Protein AF-A0A9X4XGE3-F1 (afdb_monomer)

pLDDT: mean 89.15, std 13.51, range [44.94, 98.5]

Nearest PDB structures (foldseek):
  7kct-assembly1_B  TM=9.573E-01  e=1.570E-09  Hydrogenobacter thermophilus
  7kc7-assembly1_B  TM=9.609E-01  e=5.365E-09  Hydrogenobacter thermophilus
  7kbl-assembly1_A  TM=9.639E-01  e=1.054E-08  Hydrogenobacter thermophilus
  8jxm-assembly1_L  TM=7.501E-01  e=9.604E-10  Homo sapiens
  8j78-assembly1_C  TM=7.431E-01  e=6.066E-09  Homo sapiens

Structure (mmCIF, N/CA/C/O backbone):
data_AF-A0A9X4XGE3-F1
#
_entry.id   AF-A0A9X4XGE3-F1
#
loop_
_atom_site.group_PDB
_atom_site.id
_atom_site.type_symbol
_atom_site.label_atom_id
_atom_site.label_alt_id
_atom_site.label_comp_id
_atom_site.label_asym_id
_atom_site.label_entity_id
_atom_site.label_seq_id
_atom_site.pdbx_PDB_ins_code
_atom_site.Cartn_x
_atom_site.Cartn_y
_atom_site.Cartn_z
_atom_site.occupancy
_atom_site.B_iso_or_equiv
_atom_site.auth_seq_id
_atom_site.auth_comp_id
_atom_site.auth_asym_id
_atom_site.auth_atom_id
_atom_site.pdbx_PDB_model_num
ATOM 1 N N . ASN A 1 1 ? 7.646 10.673 10.265 1.00 71.62 1 ASN A N 1
ATOM 2 C CA . ASN A 1 1 ? 8.007 9.676 11.299 1.00 71.62 1 ASN A CA 1
ATOM 3 C C . ASN A 1 1 ? 7.101 8.457 11.112 1.00 71.62 1 ASN A C 1
ATOM 5 O O . ASN A 1 1 ? 5.924 8.630 10.842 1.00 71.62 1 ASN A O 1
ATOM 9 N N . PHE A 1 2 ? 7.640 7.236 11.157 1.00 88.62 2 PHE A N 1
ATOM 10 C CA . PHE A 1 2 ? 6.895 5.977 10.948 1.00 88.62 2 PHE A CA 1
ATOM 11 C C . PHE A 1 2 ? 6.533 5.334 12.290 1.00 88.62 2 PHE A C 1
ATOM 13 O O . PHE A 1 2 ? 6.770 4.152 12.513 1.00 88.62 2 PHE A O 1
ATOM 20 N N . MET A 1 3 ? 6.042 6.148 13.227 1.00 91.56 3 MET A N 1
ATOM 21 C CA . MET A 1 3 ? 5.654 5.632 14.536 1.00 91.56 3 MET A CA 1
ATOM 22 C C . MET A 1 3 ? 4.444 4.700 14.387 1.00 91.56 3 MET A C 1
ATOM 24 O O . MET A 1 3 ? 3.539 5.035 13.613 1.00 91.56 3 MET A O 1
ATOM 28 N N . PRO A 1 4 ? 4.406 3.567 15.114 1.00 89.94 4 PRO A N 1
ATOM 29 C CA . PRO A 1 4 ? 3.225 2.716 15.174 1.00 89.94 4 PRO A CA 1
ATOM 30 C C . PRO A 1 4 ? 1.976 3.512 15.566 1.00 89.94 4 PRO A C 1
ATOM 32 O O . PRO A 1 4 ? 2.050 4.468 16.339 1.00 89.94 4 PRO A O 1
ATOM 35 N N . SER A 1 5 ? 0.826 3.107 15.032 1.00 91.62 5 SER A N 1
ATOM 36 C CA . SER A 1 5 ? -0.470 3.735 15.296 1.00 91.62 5 SER A CA 1
ATOM 37 C C . SER A 1 5 ? -1.453 2.678 15.808 1.00 91.62 5 SER A C 1
ATOM 39 O O . SER A 1 5 ? -2.309 2.248 15.034 1.00 91.62 5 SER A O 1
ATOM 41 N N . PRO A 1 6 ? -1.327 2.233 17.074 1.00 93.19 6 PRO A N 1
ATOM 42 C CA . PRO A 1 6 ? -2.302 1.328 17.677 1.00 93.19 6 PRO A CA 1
ATOM 43 C C . PRO A 1 6 ? -3.681 1.997 17.757 1.00 93.19 6 PRO A C 1
ATOM 45 O O . PRO A 1 6 ? -3.786 3.228 17.757 1.00 93.19 6 PRO A O 1
ATOM 48 N N . GLY A 1 7 ? -4.736 1.189 17.821 1.00 95.00 7 GLY A N 1
ATOM 49 C CA . GLY A 1 7 ? -6.115 1.670 17.873 1.00 95.00 7 GLY A CA 1
ATOM 50 C C . GLY A 1 7 ? -7.078 0.828 17.045 1.00 95.00 7 GLY A C 1
ATOM 51 O O . GLY A 1 7 ? -6.724 -0.229 16.529 1.00 95.00 7 GLY A O 1
ATOM 52 N N . ILE A 1 8 ? -8.312 1.311 16.924 1.00 96.94 8 ILE A N 1
ATOM 53 C CA . ILE A 1 8 ? -9.419 0.565 16.318 1.00 96.94 8 ILE A CA 1
ATOM 54 C C . ILE A 1 8 ? -9.546 0.909 14.833 1.00 96.94 8 ILE A C 1
ATOM 56 O O . ILE A 1 8 ? -9.591 2.084 14.456 1.00 96.94 8 ILE A O 1
ATOM 60 N N . ILE A 1 9 ? -9.669 -0.117 13.992 1.00 97.12 9 ILE A N 1
ATOM 61 C CA . ILE A 1 9 ? -10.052 0.040 12.587 1.00 97.12 9 ILE A CA 1
ATOM 62 C C . ILE A 1 9 ? -11.524 0.428 12.534 1.00 97.12 9 ILE A C 1
ATOM 64 O O . ILE A 1 9 ? -12.395 -0.369 12.866 1.00 97.12 9 ILE A O 1
ATOM 68 N N . LYS A 1 10 ? -11.811 1.657 12.106 1.00 97.19 10 LYS A N 1
ATOM 69 C CA . LYS A 1 10 ? -13.190 2.159 12.024 1.00 97.19 10 LYS A CA 1
ATOM 70 C C . LYS A 1 10 ? -13.903 1.722 10.755 1.00 97.19 10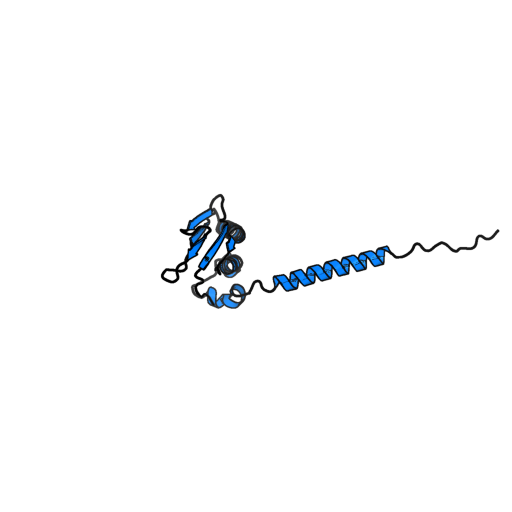 LYS A C 1
ATOM 72 O O . LYS A 1 10 ? -15.102 1.514 10.789 1.00 97.19 10 LYS A O 1
ATOM 77 N N . GLN A 1 11 ? -13.169 1.631 9.652 1.00 97.06 11 GLN A N 1
ATOM 78 C CA . GLN A 1 11 ? -13.694 1.194 8.367 1.00 97.06 11 GLN A CA 1
ATOM 79 C C . GLN A 1 11 ? -12.590 0.493 7.589 1.00 97.06 11 GLN A C 1
ATOM 81 O O . GLN A 1 11 ? -11.452 0.983 7.560 1.00 97.06 11 GLN A O 1
ATOM 86 N N . LEU A 1 12 ? -12.941 -0.613 6.937 1.00 96.94 12 LEU A N 1
ATOM 87 C CA . LEU A 1 12 ? -12.046 -1.387 6.086 1.00 96.94 12 LEU A CA 1
ATOM 88 C C . LEU A 1 12 ? -12.706 -1.646 4.727 1.00 96.94 12 LEU A C 1
ATOM 90 O O . LEU A 1 12 ? -13.764 -2.256 4.637 1.00 96.94 12 LEU A O 1
ATOM 94 N N . THR A 1 13 ? -12.071 -1.196 3.648 1.00 96.81 13 THR A N 1
ATOM 95 C CA . THR A 1 13 ? -12.481 -1.514 2.274 1.00 96.81 13 THR A CA 1
ATOM 96 C C . THR A 1 13 ? -11.307 -2.131 1.546 1.00 96.81 13 THR A C 1
ATOM 98 O O . THR A 1 13 ? -10.368 -1.434 1.156 1.00 96.81 13 THR A O 1
ATOM 101 N N . GLU A 1 14 ? -11.362 -3.446 1.382 1.00 96.25 14 GLU A N 1
ATOM 102 C CA . GLU A 1 14 ? -10.320 -4.225 0.731 1.00 96.25 14 GLU A CA 1
ATOM 103 C C . GLU A 1 14 ? -10.494 -4.246 -0.800 1.00 96.25 14 GLU A C 1
ATOM 105 O O . GLU A 1 14 ? -11.601 -4.487 -1.299 1.00 96.25 14 GLU A O 1
ATOM 110 N N . PRO A 1 15 ? -9.422 -3.999 -1.578 1.00 95.75 15 PRO A N 1
ATOM 111 C CA . PRO A 1 15 ? -9.468 -4.118 -3.028 1.00 95.75 15 PRO A CA 1
ATOM 112 C C . PRO A 1 15 ? -9.595 -5.581 -3.456 1.00 95.75 15 PRO A C 1
ATOM 114 O O . PRO A 1 15 ? -9.041 -6.483 -2.835 1.00 95.75 15 PRO A O 1
ATOM 117 N N . ASN A 1 16 ? -10.270 -5.813 -4.578 1.00 92.94 16 ASN A N 1
ATOM 118 C CA . ASN A 1 16 ? -10.513 -7.152 -5.107 1.00 92.94 16 ASN A CA 1
ATOM 119 C C . ASN A 1 16 ? -10.266 -7.218 -6.623 1.00 92.94 16 ASN A C 1
ATOM 121 O O . ASN A 1 16 ? -10.108 -6.204 -7.312 1.00 92.94 16 ASN A O 1
ATOM 125 N N . GLY A 1 17 ? -10.230 -8.438 -7.158 1.00 94.06 17 GLY A N 1
ATOM 126 C CA . GLY A 1 17 ? -10.184 -8.704 -8.595 1.00 94.06 17 GLY A CA 1
ATOM 127 C C . GLY A 1 17 ? -9.035 -9.610 -9.030 1.00 94.06 17 GLY A C 1
ATOM 128 O O . GLY A 1 17 ? -8.239 -10.098 -8.232 1.00 94.06 17 GLY A O 1
ATOM 129 N N . ILE A 1 18 ? -8.957 -9.847 -10.340 1.00 95.50 18 ILE A N 1
ATOM 130 C CA . ILE A 1 18 ? -8.003 -10.794 -10.930 1.00 95.50 18 ILE A CA 1
ATOM 131 C C . ILE A 1 18 ? -6.562 -10.358 -10.647 1.00 95.50 18 ILE A C 1
ATOM 133 O O . ILE A 1 18 ? -6.165 -9.227 -10.950 1.00 95.50 18 ILE A O 1
ATOM 137 N N . GLY A 1 19 ? -5.769 -11.293 -10.118 1.00 97.12 19 GLY A N 1
ATOM 138 C CA . GLY A 1 19 ? -4.360 -11.070 -9.802 1.00 97.12 19 GLY A CA 1
ATOM 139 C C . GLY A 1 19 ? -4.139 -10.168 -8.589 1.00 97.12 19 GLY A C 1
ATOM 140 O O . GLY A 1 19 ? -3.073 -9.567 -8.500 1.00 97.12 19 GLY A O 1
ATOM 141 N N . VAL A 1 20 ? -5.125 -10.042 -7.695 1.00 98.31 20 VAL A N 1
ATOM 142 C CA . VAL A 1 20 ? -5.036 -9.317 -6.419 1.00 98.31 20 VAL A CA 1
ATOM 143 C C . VAL A 1 20 ? -5.268 -10.310 -5.285 1.00 98.31 20 VAL A C 1
ATOM 145 O O . VAL A 1 20 ? -6.204 -11.102 -5.338 1.00 98.31 20 VAL A O 1
ATOM 148 N N . ARG A 1 21 ? -4.406 -10.280 -4.270 1.00 98.00 21 ARG A N 1
ATOM 149 C CA . ARG A 1 21 ? -4.513 -11.103 -3.064 1.00 98.00 21 ARG A CA 1
ATOM 150 C C . ARG A 1 21 ? -4.197 -10.255 -1.841 1.00 98.00 21 ARG A C 1
ATOM 152 O O . ARG A 1 21 ? -3.255 -9.462 -1.865 1.00 98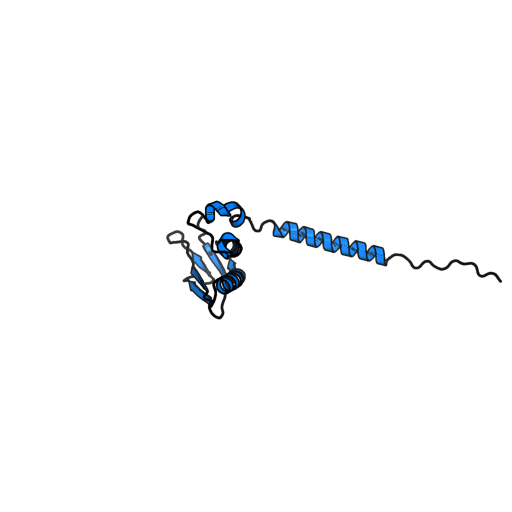.00 21 ARG A O 1
ATOM 159 N N . ILE A 1 22 ? -4.961 -10.460 -0.777 1.00 97.56 22 ILE A N 1
ATOM 160 C CA . ILE A 1 22 ? -4.735 -9.828 0.518 1.00 97.56 22 ILE A CA 1
ATOM 161 C C . ILE A 1 22 ? -4.554 -10.929 1.551 1.00 97.56 22 ILE A C 1
ATOM 163 O O . ILE A 1 22 ? -5.412 -11.794 1.689 1.00 97.56 22 ILE A O 1
ATOM 167 N N . ASP A 1 23 ? -3.433 -10.875 2.265 1.00 97.19 23 ASP A N 1
ATOM 168 C CA . ASP A 1 23 ? -3.198 -11.692 3.452 1.00 97.19 23 ASP A CA 1
ATOM 169 C C . ASP A 1 23 ? -3.276 -10.768 4.669 1.00 97.19 23 ASP A C 1
ATOM 171 O O . ASP A 1 23 ? -2.358 -9.984 4.915 1.00 97.19 23 ASP A O 1
ATOM 175 N N . SER A 1 24 ? -4.383 -10.824 5.401 1.00 95.38 24 SER A N 1
ATOM 176 C CA . SER A 1 24 ? -4.702 -9.934 6.519 1.00 95.38 24 SER A CA 1
ATOM 177 C C . SER A 1 24 ? -5.369 -10.729 7.641 1.00 95.38 24 SER A C 1
ATOM 179 O O . SER A 1 24 ? -6.030 -11.732 7.379 1.00 95.38 24 SER A O 1
ATOM 181 N N . TYR A 1 25 ? -5.186 -10.291 8.885 1.00 94.19 25 TYR A N 1
ATOM 182 C CA . TYR A 1 25 ? -5.933 -10.802 10.046 1.00 94.19 25 TYR A CA 1
ATOM 183 C C . TYR A 1 25 ? -6.931 -9.773 10.589 1.00 94.19 25 TYR A C 1
ATOM 185 O O . TYR A 1 25 ? -7.662 -10.064 11.534 1.00 94.19 25 TYR A O 1
ATOM 193 N N . VAL A 1 26 ? -6.932 -8.561 10.029 1.00 95.31 26 VAL A N 1
ATOM 194 C CA . VAL A 1 26 ? -7.733 -7.453 10.535 1.00 95.31 26 VAL A CA 1
ATOM 195 C C . VAL A 1 26 ? -9.090 -7.375 9.845 1.00 95.31 26 VAL A C 1
ATOM 197 O O . VAL A 1 26 ? -9.238 -7.748 8.685 1.00 95.31 26 VAL A O 1
ATOM 200 N N . TYR A 1 27 ? -10.075 -6.848 10.563 1.00 95.94 27 TYR A N 1
ATOM 201 C CA . TYR A 1 27 ? -11.431 -6.599 10.082 1.00 95.94 27 TYR A CA 1
ATOM 202 C C . TYR A 1 27 ? -11.965 -5.295 10.690 1.00 95.94 27 TYR A C 1
ATOM 204 O O . TYR A 1 27 ? -11.345 -4.705 11.578 1.00 95.94 27 TYR A O 1
ATOM 212 N N . GLU A 1 28 ? -13.096 -4.799 10.195 1.00 96.94 28 GLU A N 1
ATOM 213 C CA . GLU A 1 28 ? -13.717 -3.590 10.741 1.00 96.94 28 GLU A CA 1
ATOM 214 C C . GLU A 1 28 ? -14.093 -3.777 12.221 1.00 96.94 28 GLU A C 1
ATOM 216 O O . GLU A 1 28 ? -14.691 -4.780 12.599 1.00 96.94 28 GLU A O 1
ATOM 221 N N . GLY A 1 29 ? -13.706 -2.830 13.077 1.00 96.94 29 GLY A N 1
ATOM 222 C CA . GLY A 1 29 ? -13.842 -2.924 14.532 1.00 96.94 29 GLY A CA 1
ATOM 223 C C . GLY A 1 29 ? -12.675 -3.617 15.245 1.00 96.94 29 GLY A C 1
ATOM 224 O O . GLY A 1 29 ? -12.642 -3.611 16.473 1.00 96.94 29 GLY A O 1
ATOM 225 N N . TYR A 1 30 ? -11.700 -4.179 14.521 1.00 96.25 30 TYR A N 1
ATOM 226 C CA . TYR A 1 30 ? -10.523 -4.804 15.131 1.00 96.25 30 TYR A CA 1
ATOM 227 C C . TYR A 1 30 ? -9.616 -3.768 15.816 1.00 96.25 30 TYR A C 1
ATOM 229 O O . TYR A 1 30 ? -9.308 -2.719 15.240 1.00 96.25 30 TYR A O 1
ATOM 237 N N . GLU A 1 31 ? -9.151 -4.079 17.028 1.00 95.94 31 GLU A N 1
ATOM 238 C CA . GLU A 1 31 ? -8.201 -3.261 17.784 1.00 95.94 31 GLU A CA 1
ATOM 239 C C . GLU A 1 31 ? -6.766 -3.747 17.556 1.00 95.94 31 GLU A C 1
ATOM 241 O O . GLU A 1 31 ? -6.409 -4.872 17.900 1.00 95.94 31 GLU A O 1
ATOM 246 N N . ILE A 1 32 ? -5.921 -2.882 16.995 1.00 94.88 32 ILE A N 1
ATOM 247 C CA . ILE A 1 32 ? -4.494 -3.151 16.831 1.00 94.88 32 ILE A CA 1
ATOM 248 C C . ILE A 1 32 ? -3.794 -2.973 18.185 1.00 94.88 32 ILE A C 1
ATOM 250 O O . ILE A 1 32 ? -3.723 -1.842 18.683 1.00 94.88 32 ILE A O 1
ATOM 254 N N . PRO A 1 33 ? -3.225 -4.049 18.757 1.00 93.00 33 PRO A N 1
ATOM 255 C CA . PRO A 1 33 ? -2.551 -3.999 20.046 1.00 93.00 33 PRO A CA 1
ATOM 256 C C . PRO A 1 33 ? -1.187 -3.305 19.956 1.00 93.00 33 PRO A C 1
ATOM 258 O O . PRO A 1 33 ? -0.504 -3.344 18.937 1.00 93.00 33 PRO A O 1
ATOM 261 N N . VAL A 1 34 ? -0.740 -2.736 21.077 1.00 93.94 34 VAL A N 1
ATOM 262 C CA . VAL A 1 34 ? 0.589 -2.101 21.197 1.00 93.94 34 VAL A CA 1
ATOM 263 C C . VAL A 1 34 ? 1.720 -3.136 21.303 1.00 93.94 34 VAL A C 1
ATOM 265 O O . VAL A 1 34 ? 2.877 -2.828 21.038 1.00 93.94 34 VAL A O 1
ATOM 268 N N . PHE A 1 35 ? 1.394 -4.366 21.706 1.00 93.75 35 PHE A N 1
ATOM 269 C CA . PHE A 1 35 ? 2.371 -5.394 22.081 1.00 93.75 35 PHE A CA 1
ATOM 270 C C . PHE A 1 35 ? 2.890 -6.247 20.914 1.00 93.75 35 PHE A C 1
ATOM 272 O O . PHE A 1 35 ? 3.771 -7.077 21.124 1.00 93.75 35 PHE A O 1
ATOM 279 N N . TYR A 1 36 ? 2.349 -6.073 19.706 1.00 91.81 36 TYR A N 1
ATOM 280 C CA . TYR A 1 36 ? 2.684 -6.889 18.536 1.00 91.81 36 TYR A CA 1
ATOM 281 C C . TYR A 1 36 ? 3.183 -6.030 17.372 1.00 91.81 36 TYR A C 1
ATOM 283 O O . TYR A 1 36 ? 3.174 -4.800 17.427 1.00 91.81 36 TYR A O 1
ATOM 291 N N . ASP A 1 37 ? 3.637 -6.700 16.313 1.00 91.69 37 ASP A N 1
ATOM 292 C CA . ASP A 1 37 ? 4.094 -6.039 15.096 1.00 91.69 37 ASP A CA 1
ATOM 293 C C . ASP A 1 37 ? 2.969 -5.186 14.464 1.00 91.69 37 ASP A C 1
ATOM 295 O O . ASP A 1 37 ? 1.830 -5.651 14.365 1.00 91.69 37 ASP A O 1
ATOM 299 N N . PRO A 1 38 ? 3.258 -3.946 14.018 1.00 92.69 38 PRO A N 1
ATOM 300 C CA . PRO A 1 38 ? 2.253 -3.046 13.451 1.00 92.69 38 PRO A CA 1
ATOM 301 C C . PRO A 1 38 ? 1.787 -3.441 12.039 1.00 92.69 38 PRO A C 1
ATOM 303 O O . PRO A 1 38 ? 0.963 -2.737 11.449 1.00 92.69 38 PRO A O 1
ATOM 306 N N . MET A 1 39 ? 2.313 -4.518 11.448 1.00 94.56 39 MET A N 1
ATOM 307 C CA . MET A 1 39 ? 1.841 -5.041 10.172 1.00 94.56 39 MET A CA 1
ATOM 308 C C . MET A 1 39 ? 0.419 -5.588 10.321 1.00 94.56 39 MET A C 1
ATOM 310 O O . MET A 1 39 ? 0.169 -6.543 11.048 1.00 94.56 39 MET A O 1
ATOM 314 N N . ILE A 1 40 ? -0.507 -4.999 9.567 1.00 94.69 40 ILE A N 1
ATOM 315 C CA . ILE A 1 40 ? -1.926 -5.389 9.553 1.00 94.69 40 ILE A CA 1
ATOM 316 C C . ILE A 1 40 ? -2.289 -6.315 8.391 1.00 94.69 40 ILE A C 1
ATOM 318 O O . ILE A 1 40 ? -3.280 -7.031 8.454 1.00 94.69 40 ILE A O 1
ATOM 322 N N . GLY A 1 41 ? -1.480 -6.325 7.330 1.00 95.38 41 GLY A N 1
ATOM 323 C CA . GLY A 1 41 ? -1.697 -7.199 6.187 1.00 95.38 41 GLY A CA 1
ATOM 324 C C . GLY A 1 41 ? -0.703 -6.976 5.053 1.00 95.38 41 GLY A C 1
ATOM 325 O O . GLY A 1 41 ? 0.093 -6.033 5.062 1.00 95.38 41 GLY A O 1
ATOM 326 N N . LYS A 1 42 ? -0.763 -7.863 4.061 1.00 97.62 42 LYS A N 1
ATOM 327 C CA . LYS A 1 42 ? 0.052 -7.845 2.845 1.00 97.62 42 LYS A CA 1
ATOM 328 C C . LYS A 1 42 ? -0.867 -7.727 1.638 1.00 97.62 42 LYS A C 1
ATOM 330 O O . LYS A 1 42 ? -1.716 -8.586 1.424 1.00 97.62 42 LYS A O 1
ATOM 335 N N . LEU A 1 43 ? -0.663 -6.682 0.840 1.00 97.94 43 LEU A N 1
ATOM 336 C CA . LEU A 1 43 ? -1.322 -6.512 -0.452 1.00 97.94 43 LEU A CA 1
ATOM 337 C C . LEU A 1 43 ? -0.390 -7.017 -1.550 1.00 97.94 43 LEU A C 1
ATOM 339 O O . LEU A 1 43 ? 0.707 -6.490 -1.736 1.00 97.94 43 LEU A O 1
ATOM 343 N N . ILE A 1 44 ? -0.829 -8.041 -2.269 1.00 98.38 44 ILE A N 1
ATOM 344 C CA . ILE A 1 44 ? -0.042 -8.739 -3.279 1.00 98.38 44 ILE A CA 1
ATOM 345 C C . ILE A 1 44 ? -0.766 -8.601 -4.612 1.00 98.38 44 ILE A C 1
ATOM 347 O O . ILE A 1 44 ? -1.974 -8.823 -4.704 1.00 98.38 44 ILE A O 1
ATOM 351 N N . VAL A 1 45 ? -0.021 -8.258 -5.662 1.00 98.50 45 VAL A N 1
ATOM 352 C CA . VAL A 1 45 ? -0.544 -8.272 -7.027 1.00 98.50 45 VAL A CA 1
ATOM 353 C C . VAL A 1 45 ? 0.360 -9.082 -7.937 1.00 98.50 45 VAL A C 1
ATOM 355 O O . VAL A 1 45 ? 1.579 -9.092 -7.780 1.00 98.50 45 VAL A O 1
ATOM 358 N N . TRP A 1 46 ? -0.244 -9.728 -8.921 1.00 98.38 46 TRP A N 1
ATOM 359 C CA . TRP A 1 46 ? 0.451 -10.451 -9.975 1.00 98.38 46 TRP A CA 1
ATOM 360 C C . TRP A 1 46 ? -0.011 -9.937 -11.327 1.00 98.38 46 TRP A C 1
ATOM 362 O O . TRP A 1 46 ? -1.194 -9.652 -11.469 1.00 98.38 46 TRP A O 1
ATOM 372 N N . ALA A 1 47 ? 0.879 -9.843 -12.316 1.00 98.19 47 ALA A N 1
ATOM 373 C CA . ALA A 1 47 ? 0.557 -9.568 -13.715 1.00 98.19 47 ALA A CA 1
ATOM 374 C C . ALA A 1 47 ? 1.585 -10.229 -14.645 1.00 98.19 47 ALA A C 1
ATOM 376 O O . ALA A 1 47 ? 2.652 -10.643 -14.200 1.00 98.19 47 ALA A O 1
ATOM 377 N N . THR A 1 48 ? 1.287 -10.264 -15.944 1.00 98.00 48 THR A N 1
ATOM 378 C CA . THR A 1 48 ? 2.179 -10.826 -16.972 1.00 98.00 48 THR A CA 1
ATOM 379 C C . THR A 1 48 ? 3.439 -9.996 -17.209 1.00 98.00 48 THR A C 1
ATOM 381 O O . THR A 1 48 ? 4.459 -10.542 -17.616 1.00 98.00 48 THR A O 1
ATOM 384 N N . THR A 1 49 ? 3.395 -8.687 -16.947 1.00 98.44 49 THR A N 1
ATOM 385 C CA . THR A 1 49 ? 4.555 -7.792 -17.041 1.00 98.44 49 THR A CA 1
ATOM 386 C C . THR A 1 49 ? 4.682 -6.941 -15.785 1.00 98.44 49 THR A C 1
ATOM 388 O O . THR A 1 49 ? 3.698 -6.661 -15.091 1.00 98.44 49 THR A O 1
ATOM 391 N N . ARG A 1 50 ? 5.904 -6.479 -15.502 1.00 97.88 50 ARG A N 1
ATOM 392 C CA . ARG A 1 50 ? 6.180 -5.593 -14.365 1.00 97.88 50 ARG A CA 1
ATOM 393 C C . ARG A 1 50 ? 5.394 -4.286 -14.463 1.00 97.88 50 ARG A C 1
ATOM 395 O O . ARG A 1 50 ? 4.885 -3.813 -13.452 1.00 97.88 50 ARG A O 1
ATOM 402 N N . GLN A 1 51 ? 5.257 -3.734 -15.668 1.00 98.00 51 GLN A N 1
ATOM 403 C CA . GLN A 1 51 ? 4.477 -2.522 -15.910 1.00 98.00 51 GLN A CA 1
ATOM 404 C C . GLN A 1 51 ? 3.011 -2.733 -15.515 1.00 98.00 51 GLN A C 1
ATOM 406 O O . GLN A 1 51 ? 2.473 -1.958 -14.730 1.00 98.00 51 GLN A O 1
ATOM 411 N N . TYR A 1 52 ? 2.384 -3.829 -15.958 1.00 98.12 52 TYR A N 1
ATOM 412 C CA . TYR A 1 52 ? 1.002 -4.130 -15.577 1.00 98.12 52 TYR A CA 1
ATOM 413 C C . TYR A 1 52 ? 0.843 -4.434 -14.087 1.00 98.12 52 TYR A C 1
ATOM 415 O O . TYR A 1 52 ? -0.181 -4.080 -13.505 1.00 98.12 52 TYR A O 1
ATOM 423 N N . ALA A 1 53 ? 1.842 -5.047 -13.446 1.00 98.38 53 ALA A N 1
ATOM 424 C CA . ALA A 1 53 ? 1.825 -5.260 -12.001 1.00 98.38 53 ALA A CA 1
ATOM 425 C C . ALA A 1 53 ? 1.859 -3.925 -11.240 1.00 98.38 53 ALA A C 1
ATOM 427 O O . ALA A 1 53 ? 1.117 -3.758 -10.276 1.00 98.38 53 ALA A O 1
ATOM 428 N N . ILE A 1 54 ? 2.655 -2.955 -11.702 1.00 98.38 54 ILE A N 1
ATOM 429 C CA . ILE A 1 54 ? 2.705 -1.608 -11.119 1.00 98.38 54 ILE A CA 1
ATOM 430 C C . ILE A 1 54 ? 1.371 -0.882 -11.299 1.00 98.38 54 ILE A C 1
ATOM 432 O O . ILE A 1 54 ? 0.846 -0.355 -10.320 1.00 98.38 54 ILE A O 1
ATOM 436 N N . GLU A 1 55 ? 0.784 -0.881 -12.501 1.00 98.12 55 GLU A N 1
ATOM 437 C CA . GLU A 1 55 ? -0.517 -0.228 -12.719 1.00 98.12 55 GLU A CA 1
ATOM 438 C C . GLU A 1 55 ? -1.631 -0.887 -11.897 1.00 98.12 55 GLU A C 1
ATOM 440 O O . GLU A 1 55 ? -2.441 -0.198 -11.273 1.00 98.12 55 GLU A O 1
ATOM 445 N N . ARG A 1 56 ? -1.626 -2.224 -11.804 1.00 98.25 56 ARG A N 1
ATOM 446 C CA . ARG A 1 56 ? -2.543 -2.954 -10.924 1.00 98.25 56 ARG A CA 1
ATOM 447 C C . ARG A 1 56 ? -2.339 -2.543 -9.469 1.00 98.25 56 ARG A C 1
ATOM 449 O O . ARG A 1 56 ? -3.323 -2.217 -8.814 1.00 98.25 56 ARG A O 1
ATOM 456 N N . MET A 1 57 ? -1.093 -2.493 -8.984 1.00 98.44 57 MET A N 1
ATOM 457 C CA . MET A 1 57 ? -0.765 -2.073 -7.616 1.00 98.44 57 MET A CA 1
ATOM 458 C C . MET A 1 57 ? -1.233 -0.643 -7.321 1.00 98.44 57 MET A C 1
ATOM 460 O O . MET A 1 57 ? -1.797 -0.387 -6.260 1.00 98.44 57 MET A O 1
ATOM 464 N N . ARG A 1 58 ? -1.063 0.293 -8.263 1.00 98.00 58 ARG A N 1
ATOM 465 C CA . ARG A 1 58 ? -1.565 1.671 -8.125 1.00 98.00 58 ARG A CA 1
ATOM 466 C C . ARG A 1 58 ? -3.078 1.704 -7.949 1.00 98.00 58 ARG A C 1
ATOM 468 O O . ARG A 1 58 ? -3.559 2.359 -7.023 1.00 98.00 58 ARG A O 1
ATOM 475 N N . ARG A 1 59 ? -3.812 0.966 -8.789 1.00 97.50 59 ARG A N 1
ATOM 476 C CA . ARG A 1 59 ? -5.274 0.859 -8.704 1.00 97.50 59 ARG A CA 1
ATOM 477 C C . ARG A 1 59 ? -5.711 0.287 -7.355 1.00 97.50 59 ARG A C 1
ATOM 479 O O . ARG A 1 59 ? -6.504 0.913 -6.659 1.00 97.50 59 ARG A O 1
ATOM 486 N N . VAL A 1 60 ? -5.149 -0.852 -6.944 1.00 97.81 60 VAL A N 1
ATOM 487 C CA . VAL A 1 60 ? -5.569 -1.506 -5.693 1.00 97.81 60 VAL A CA 1
ATOM 488 C C . VAL A 1 60 ? -5.184 -0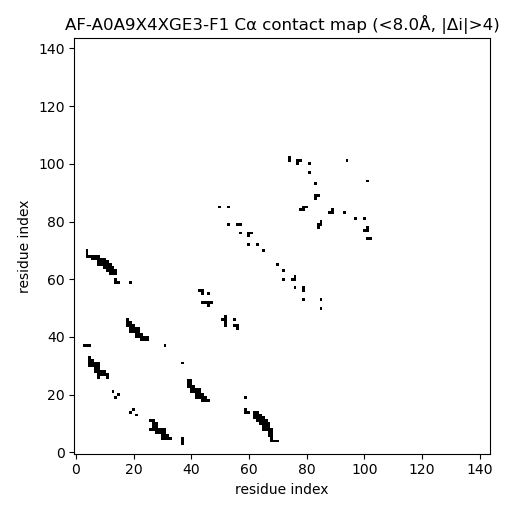.706 -4.455 1.00 97.81 60 VAL A C 1
ATOM 490 O O . VAL A 1 60 ? -5.967 -0.632 -3.519 1.00 97.81 60 VAL A O 1
ATOM 493 N N . LEU A 1 61 ? -4.032 -0.026 -4.445 1.00 97.50 61 LEU A N 1
ATOM 494 C CA . LEU A 1 61 ? -3.692 0.888 -3.356 1.00 97.50 61 LEU A CA 1
ATOM 495 C C . LEU A 1 61 ? -4.672 2.063 -3.301 1.00 97.50 61 LEU A C 1
ATOM 497 O O . LEU A 1 61 ? -4.979 2.555 -2.215 1.00 97.50 61 LEU A O 1
ATOM 501 N N . TYR A 1 62 ? -5.136 2.564 -4.451 1.00 95.38 62 TYR A N 1
ATOM 502 C CA . TYR A 1 62 ? -6.141 3.625 -4.501 1.00 95.38 62 TYR A CA 1
ATOM 503 C C . TYR A 1 62 ? -7.473 3.171 -3.893 1.00 95.38 62 TYR A C 1
ATOM 505 O O . TYR A 1 62 ? -8.027 3.907 -3.071 1.00 95.38 62 TYR A O 1
ATOM 513 N N . GLU A 1 63 ? -7.924 1.969 -4.246 1.00 95.94 63 GLU A N 1
ATOM 514 C CA . GLU A 1 63 ? -9.133 1.309 -3.735 1.00 95.94 63 GLU A CA 1
ATOM 515 C C . GLU A 1 63 ? -9.033 0.959 -2.242 1.00 95.94 63 GLU A C 1
ATOM 517 O O . GLU A 1 63 ? -10.020 1.101 -1.529 1.00 95.94 63 GLU A O 1
ATOM 522 N N . TYR A 1 64 ? -7.850 0.574 -1.747 1.00 97.12 64 TYR A N 1
ATOM 523 C CA . TYR A 1 64 ? -7.670 0.152 -0.358 1.00 97.12 64 TYR A CA 1
ATOM 524 C C . TYR A 1 64 ? -7.887 1.316 0.616 1.00 97.12 64 TYR A C 1
ATOM 526 O O . TYR A 1 64 ? -7.086 2.260 0.672 1.00 97.12 64 TYR A O 1
ATOM 534 N N . LYS A 1 65 ? -8.974 1.252 1.395 1.00 95.94 65 LYS A N 1
ATOM 535 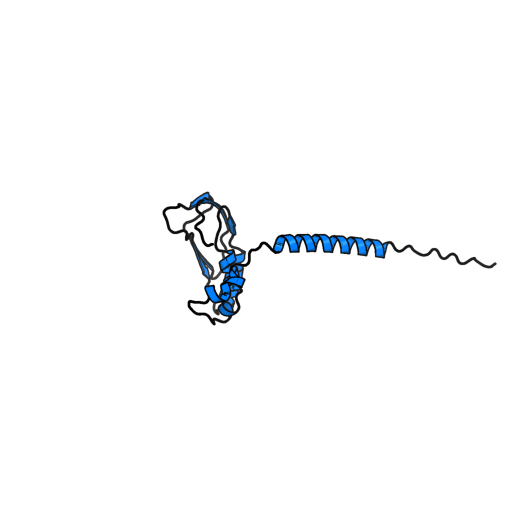C CA . LYS A 1 65 ? -9.295 2.231 2.442 1.00 95.94 65 LYS A CA 1
ATOM 536 C C . LYS A 1 65 ? -9.243 1.581 3.816 1.00 95.94 65 LYS A C 1
ATOM 538 O O . LYS A 1 65 ? -9.866 0.553 4.049 1.00 95.94 65 LYS A O 1
ATOM 543 N N . ILE A 1 66 ? -8.517 2.224 4.723 1.00 95.88 66 ILE A N 1
ATOM 544 C CA . ILE A 1 66 ? -8.459 1.871 6.141 1.00 95.88 66 ILE A CA 1
ATOM 545 C C . ILE A 1 66 ? -8.557 3.178 6.917 1.00 95.88 66 ILE A C 1
ATOM 547 O O . ILE A 1 66 ? -7.789 4.107 6.649 1.00 95.88 66 ILE A O 1
ATOM 551 N N . THR A 1 67 ? -9.499 3.267 7.852 1.00 95.75 67 THR A N 1
ATOM 552 C CA . THR A 1 67 ? -9.693 4.452 8.700 1.00 95.75 67 THR A CA 1
ATOM 553 C C . THR A 1 67 ? -9.630 4.083 10.182 1.00 95.75 67 THR A C 1
ATOM 555 O O . THR A 1 67 ? -9.701 2.913 10.550 1.00 95.75 67 THR A O 1
ATOM 558 N N . GLY A 1 68 ? -9.466 5.085 11.050 1.00 93.94 68 GLY A N 1
ATOM 559 C CA . GLY A 1 68 ? -9.319 4.893 12.500 1.00 93.94 68 GLY A CA 1
ATOM 560 C C . GLY A 1 68 ? -7.872 4.864 12.999 1.00 93.94 68 GLY A C 1
ATOM 561 O O . GLY A 1 68 ? -7.633 5.174 14.161 1.00 93.94 68 GLY A O 1
ATOM 562 N N . LEU A 1 69 ? -6.904 4.624 12.112 1.00 93.31 69 LEU A N 1
ATOM 563 C CA . LEU A 1 69 ? -5.471 4.665 12.414 1.00 93.31 69 LEU A CA 1
ATOM 564 C C . LEU A 1 69 ? -4.650 5.211 11.241 1.00 93.31 69 LEU A C 1
ATOM 566 O O . LEU A 1 69 ? -5.115 5.257 10.099 1.00 93.31 69 LEU A O 1
ATOM 570 N N . LYS A 1 70 ? -3.411 5.631 11.516 1.00 92.75 70 LYS A N 1
ATOM 571 C CA . LYS A 1 70 ? -2.472 6.066 10.475 1.00 92.75 70 LYS A CA 1
ATOM 572 C C . LYS A 1 70 ? -1.831 4.846 9.818 1.00 92.75 70 LYS A C 1
ATOM 574 O O . LYS A 1 70 ? -1.214 4.031 10.494 1.00 92.75 70 LYS A O 1
ATOM 579 N N . THR A 1 71 ? -1.921 4.758 8.493 1.00 94.50 71 THR A N 1
ATOM 580 C CA . THR A 1 71 ? -1.297 3.691 7.695 1.00 94.50 71 THR A CA 1
ATOM 581 C C . THR A 1 71 ? -0.232 4.249 6.754 1.00 94.50 71 THR A C 1
ATOM 583 O O . THR A 1 71 ? -0.176 5.448 6.469 1.00 94.50 71 THR A O 1
ATOM 586 N N . ASN A 1 72 ? 0.609 3.367 6.217 1.00 94.88 72 ASN A N 1
ATOM 587 C CA . ASN A 1 72 ? 1.608 3.713 5.206 1.00 94.88 72 ASN A CA 1
ATOM 588 C C . ASN A 1 72 ? 1.063 3.649 3.761 1.00 94.88 72 ASN A C 1
ATOM 590 O O . ASN A 1 72 ? 1.846 3.780 2.822 1.00 94.88 72 ASN A O 1
ATOM 594 N N . LEU A 1 73 ? -0.252 3.504 3.542 1.00 95.19 73 LEU A N 1
ATOM 595 C CA . LEU A 1 73 ? -0.836 3.355 2.198 1.00 95.19 73 LEU A CA 1
ATOM 596 C C . LEU A 1 73 ? -0.455 4.504 1.252 1.00 95.19 73 LEU A C 1
ATOM 598 O O . LEU A 1 73 ? -0.046 4.264 0.119 1.00 95.19 73 LEU A O 1
ATOM 602 N N . SER A 1 74 ? -0.524 5.756 1.714 1.00 93.25 74 SER A N 1
ATOM 603 C CA . SER A 1 74 ? -0.118 6.925 0.912 1.00 93.25 74 SER A CA 1
ATOM 604 C C . SER A 1 74 ? 1.374 6.922 0.571 1.00 93.25 74 SER A C 1
ATOM 606 O O . SER A 1 74 ? 1.768 7.377 -0.501 1.00 93.25 74 SER A O 1
ATOM 608 N N . TYR A 1 75 ? 2.206 6.387 1.464 1.00 95.50 75 TYR A N 1
ATOM 609 C CA . TYR A 1 75 ? 3.638 6.239 1.233 1.00 95.50 75 TYR A CA 1
ATOM 610 C C . TYR A 1 75 ? 3.920 5.168 0.170 1.00 95.50 75 TYR A C 1
ATOM 612 O O . TYR A 1 75 ? 4.652 5.426 -0.784 1.00 95.50 75 TYR A O 1
ATOM 620 N N . LEU A 1 76 ? 3.259 4.009 0.265 1.00 96.75 76 LEU A N 1
ATOM 621 C CA . LEU A 1 76 ? 3.350 2.939 -0.734 1.00 96.75 76 LEU A CA 1
ATOM 622 C C . LEU A 1 76 ? 2.848 3.393 -2.113 1.00 96.75 76 LEU A C 1
ATOM 624 O O . LEU A 1 76 ? 3.485 3.091 -3.120 1.00 96.75 76 LEU A O 1
ATOM 628 N N . LYS A 1 77 ? 1.770 4.191 -2.173 1.00 95.88 77 LYS A N 1
ATOM 629 C CA . LYS A 1 77 ? 1.314 4.833 -3.422 1.00 95.88 77 LYS A CA 1
ATOM 630 C C . LYS A 1 77 ? 2.432 5.649 -4.055 1.00 95.88 77 LYS A C 1
ATOM 632 O O . LYS A 1 77 ? 2.715 5.478 -5.235 1.00 95.88 77 LYS A O 1
ATOM 637 N N . ARG A 1 78 ? 3.102 6.500 -3.273 1.00 95.69 78 ARG A N 1
ATOM 638 C CA . ARG A 1 78 ? 4.201 7.335 -3.778 1.00 95.69 78 ARG A CA 1
ATOM 639 C C . ARG A 1 78 ? 5.349 6.502 -4.343 1.00 95.69 78 ARG A C 1
ATOM 641 O O . ARG A 1 78 ? 5.808 6.835 -5.429 1.00 95.69 78 ARG A O 1
ATOM 648 N N . ILE A 1 79 ? 5.726 5.395 -3.694 1.00 97.00 79 ILE A N 1
ATOM 649 C CA . ILE A 1 79 ? 6.731 4.457 -4.232 1.00 97.00 79 ILE A CA 1
ATOM 650 C C . ILE A 1 79 ? 6.325 3.962 -5.624 1.00 97.00 79 ILE A C 1
ATOM 652 O O . ILE A 1 79 ? 7.135 4.000 -6.546 1.00 97.00 79 ILE A O 1
ATOM 656 N N . MET A 1 80 ? 5.061 3.573 -5.813 1.00 97.38 80 MET A N 1
ATOM 657 C CA . MET A 1 80 ? 4.567 3.097 -7.113 1.00 97.38 80 MET A CA 1
ATOM 658 C C . MET A 1 80 ? 4.605 4.170 -8.212 1.00 97.38 80 MET A C 1
ATOM 660 O O . MET A 1 80 ? 4.540 3.828 -9.394 1.00 97.38 80 MET A O 1
ATOM 664 N N . HIS A 1 81 ? 4.712 5.453 -7.858 1.00 96.06 81 HIS A N 1
ATOM 665 C CA . HIS A 1 81 ? 4.844 6.576 -8.794 1.00 96.06 81 HIS A CA 1
ATOM 666 C C . HIS A 1 81 ? 6.282 7.103 -8.928 1.00 96.06 81 HIS A C 1
ATOM 668 O O . HIS A 1 81 ? 6.536 7.943 -9.789 1.00 96.06 81 HIS A O 1
ATOM 674 N N . THR A 1 82 ? 7.236 6.629 -8.122 1.00 96.75 82 THR A N 1
ATOM 675 C CA . THR A 1 82 ? 8.633 7.076 -8.195 1.00 96.75 82 THR A CA 1
ATOM 676 C C . THR A 1 82 ? 9.317 6.526 -9.455 1.00 96.75 82 THR A C 1
ATOM 678 O O . THR A 1 82 ? 9.342 5.306 -9.630 1.00 96.75 82 THR A O 1
ATOM 681 N N . PRO A 1 83 ? 9.925 7.371 -10.317 1.00 96.38 83 PRO A N 1
ATOM 682 C CA . PRO A 1 83 ? 10.547 6.927 -11.568 1.00 96.38 83 PRO A CA 1
ATOM 683 C C . PRO A 1 83 ? 11.596 5.825 -11.396 1.00 96.38 83 PRO A C 1
ATOM 685 O O . PRO A 1 83 ? 11.550 4.844 -12.131 1.00 96.38 83 PRO A O 1
ATOM 688 N N . ASP A 1 84 ? 12.476 5.939 -10.397 1.00 96.88 84 ASP A N 1
ATOM 689 C CA . ASP A 1 84 ? 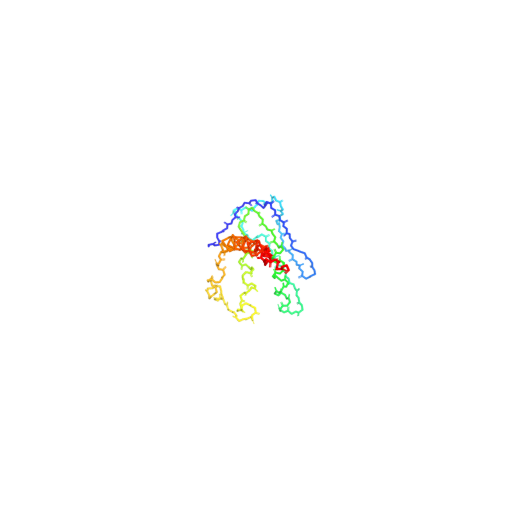13.477 4.913 -10.067 1.00 96.88 84 ASP A CA 1
ATOM 690 C C . ASP A 1 84 ? 12.809 3.547 -9.819 1.00 96.88 84 ASP A C 1
ATOM 692 O O . ASP A 1 84 ? 13.216 2.530 -10.383 1.00 96.88 84 ASP A O 1
ATOM 696 N N . PHE A 1 85 ? 11.714 3.525 -9.045 1.00 98.00 85 PHE A N 1
ATOM 697 C CA . PHE A 1 85 ? 10.943 2.306 -8.797 1.00 98.00 85 PHE A CA 1
ATOM 698 C C . PHE A 1 85 ? 10.277 1.801 -10.078 1.00 98.00 85 PHE A C 1
ATOM 700 O O . PHE A 1 85 ? 10.346 0.614 -10.379 1.00 98.00 85 PHE A O 1
ATOM 707 N N . VAL A 1 86 ? 9.676 2.676 -10.885 1.00 97.56 86 VAL A N 1
ATOM 708 C CA . VAL A 1 86 ? 9.018 2.286 -12.145 1.00 97.56 86 VAL A CA 1
ATOM 709 C C . VAL A 1 86 ? 10.012 1.716 -13.159 1.00 97.56 86 VAL A C 1
ATOM 711 O O . VAL A 1 86 ? 9.687 0.738 -13.829 1.00 97.56 86 VAL A O 1
ATOM 714 N N . LYS A 1 87 ? 11.235 2.246 -13.226 1.00 97.25 87 LYS A N 1
ATOM 715 C CA . LYS A 1 87 ? 12.294 1.762 -14.124 1.00 97.25 87 LYS A CA 1
ATOM 716 C C . LYS A 1 87 ? 13.015 0.515 -13.614 1.00 97.25 87 LYS A C 1
ATOM 718 O O . LYS A 1 87 ? 13.588 -0.212 -14.415 1.00 97.25 87 LYS A O 1
ATOM 723 N N . GLY A 1 88 ? 12.952 0.232 -12.311 1.00 97.06 88 GLY A N 1
ATOM 724 C CA . GLY A 1 88 ? 13.736 -0.853 -11.709 1.00 97.06 88 GLY A CA 1
ATOM 725 C C . GLY A 1 88 ? 15.161 -0.441 -11.324 1.00 97.06 88 GLY A C 1
ATOM 726 O O . GLY A 1 88 ? 15.983 -1.299 -11.028 1.00 97.06 88 GLY A O 1
ATOM 727 N N . GLU A 1 89 ? 15.459 0.858 -11.323 1.00 96.81 89 GLU A N 1
ATOM 728 C CA . GLU A 1 89 ? 16.791 1.426 -11.092 1.00 96.81 89 GLU A CA 1
ATOM 729 C C . GLU A 1 89 ? 16.943 1.841 -9.621 1.00 96.81 89 GLU A C 1
ATOM 731 O O . GLU A 1 89 ? 16.963 3.024 -9.278 1.00 96.81 89 GLU A O 1
ATOM 736 N N . TYR A 1 90 ? 16.998 0.860 -8.721 1.00 97.06 90 TYR A N 1
ATOM 737 C CA . TYR A 1 90 ? 17.088 1.107 -7.283 1.00 97.06 90 TYR A CA 1
ATOM 738 C C . TYR A 1 90 ? 17.972 0.098 -6.552 1.00 97.06 90 TYR A C 1
ATOM 740 O O . TYR A 1 90 ? 18.162 -1.035 -6.983 1.00 97.06 90 TYR A O 1
ATOM 748 N N . ASN A 1 91 ? 18.493 0.526 -5.405 1.00 97.44 91 ASN A N 1
ATOM 749 C CA . ASN A 1 91 ? 19.259 -0.290 -4.470 1.00 97.44 91 ASN A CA 1
ATOM 750 C C . ASN A 1 91 ? 18.718 -0.086 -3.043 1.00 97.44 91 ASN A C 1
ATOM 752 O O . ASN A 1 91 ? 17.656 0.510 -2.843 1.00 97.44 91 ASN A O 1
ATOM 756 N N . THR A 1 92 ? 19.451 -0.560 -2.041 1.00 97.19 92 THR A N 1
ATOM 757 C CA . THR A 1 92 ? 19.072 -0.440 -0.625 1.00 97.19 92 THR A CA 1
ATOM 758 C C . THR A 1 92 ? 18.958 1.008 -0.130 1.00 97.19 92 THR A C 1
ATOM 760 O O . THR A 1 92 ? 18.269 1.246 0.856 1.00 97.19 92 THR A O 1
ATOM 763 N N . LEU A 1 93 ? 19.538 1.986 -0.838 1.00 97.31 93 LEU A N 1
ATOM 764 C CA . LEU A 1 93 ? 19.476 3.419 -0.517 1.00 97.31 93 LEU A CA 1
ATOM 765 C C . LEU A 1 93 ? 18.315 4.153 -1.214 1.00 97.31 93 LEU A C 1
ATOM 767 O O . LEU A 1 93 ? 18.199 5.376 -1.117 1.00 97.31 93 LEU A O 1
ATOM 771 N N . PHE A 1 94 ? 17.435 3.433 -1.922 1.00 97.62 94 PHE A N 1
ATOM 772 C CA . PHE A 1 94 ? 16.305 4.009 -2.665 1.00 97.62 94 PHE A CA 1
ATOM 773 C C . PHE A 1 94 ? 15.476 5.001 -1.846 1.00 97.62 94 PHE A C 1
ATOM 775 O O . PHE A 1 94 ? 15.133 6.079 -2.337 1.00 97.62 94 PHE A O 1
ATOM 782 N N . ILE A 1 95 ? 15.158 4.631 -0.605 1.00 96.00 95 ILE A N 1
ATOM 783 C CA . ILE A 1 95 ? 14.293 5.413 0.279 1.00 96.00 95 ILE A CA 1
ATOM 784 C C . ILE A 1 95 ? 14.960 6.729 0.680 1.00 96.00 95 ILE A C 1
ATOM 786 O O . ILE A 1 95 ? 14.307 7.771 0.659 1.00 96.00 95 ILE A O 1
ATOM 790 N N . GLU A 1 96 ? 16.254 6.701 0.995 1.00 95.25 96 GLU A N 1
ATOM 791 C CA . GLU A 1 96 ? 17.028 7.891 1.360 1.00 95.25 96 GLU A CA 1
ATOM 792 C C . GLU A 1 96 ? 17.137 8.849 0.169 1.00 95.25 96 GLU A C 1
ATOM 794 O O . GLU A 1 96 ? 16.785 10.029 0.285 1.00 95.25 96 GLU A O 1
ATOM 799 N N . LYS A 1 97 ? 17.501 8.310 -1.005 1.00 96.12 97 LYS A N 1
ATOM 800 C CA . LYS A 1 97 ? 17.602 9.048 -2.274 1.00 96.12 97 LYS A CA 1
ATOM 801 C C . LYS A 1 97 ? 16.288 9.740 -2.651 1.00 96.12 97 LYS A C 1
ATOM 803 O O . LYS A 1 97 ? 16.301 10.872 -3.127 1.00 96.12 97 LYS A O 1
ATOM 808 N N . ASN A 1 98 ? 15.151 9.080 -2.424 1.00 95.19 98 ASN A N 1
ATOM 809 C CA . ASN A 1 98 ? 13.825 9.569 -2.819 1.00 95.19 98 ASN A CA 1
ATOM 810 C C . ASN A 1 98 ? 13.017 10.187 -1.661 1.00 95.19 98 ASN A C 1
ATOM 812 O O . ASN A 1 98 ? 11.839 10.516 -1.830 1.00 95.19 98 ASN A O 1
ATOM 816 N N . SER A 1 99 ? 13.632 10.388 -0.493 1.00 93.31 99 SER A N 1
ATOM 817 C CA . SER A 1 99 ? 12.975 10.813 0.754 1.00 93.31 99 SER A CA 1
ATOM 818 C C . SER A 1 99 ? 12.059 12.030 0.587 1.00 93.31 99 SER A C 1
ATOM 820 O O . SER A 1 99 ? 10.906 12.006 1.022 1.00 93.31 99 SER A O 1
ATOM 822 N N . ARG A 1 100 ? 12.523 13.066 -0.123 1.00 90.00 100 ARG A N 1
ATOM 823 C CA . ARG A 1 100 ? 11.758 14.294 -0.397 1.00 90.00 100 ARG A CA 1
ATOM 824 C C . ARG A 1 100 ? 10.449 14.028 -1.146 1.00 90.00 100 ARG A C 1
ATOM 826 O O . ARG A 1 100 ? 9.428 14.636 -0.832 1.00 90.00 100 ARG A O 1
ATOM 833 N N . MET A 1 101 ? 10.473 13.126 -2.128 1.00 89.06 101 MET A N 1
ATOM 834 C CA . MET A 1 101 ? 9.292 12.757 -2.911 1.00 89.06 101 MET A CA 1
ATOM 835 C C . MET A 1 101 ? 8.339 11.891 -2.084 1.00 89.06 101 MET A C 1
ATOM 837 O O . MET A 1 101 ? 7.128 12.098 -2.116 1.00 89.06 101 MET A O 1
ATOM 841 N N . LEU A 1 102 ? 8.882 10.940 -1.321 1.00 92.44 102 LEU A N 1
ATOM 842 C CA . LEU A 1 102 ? 8.097 9.955 -0.582 1.00 92.44 102 LEU A CA 1
ATOM 843 C C . LEU A 1 102 ? 7.413 10.536 0.671 1.00 92.44 102 LEU A C 1
ATOM 845 O O . LEU A 1 102 ? 6.328 10.084 1.048 1.00 92.44 102 LEU A O 1
ATOM 849 N N . LEU A 1 103 ? 8.010 11.555 1.296 1.00 88.31 103 LEU A N 1
ATOM 850 C CA . LEU A 1 103 ? 7.495 12.201 2.510 1.00 88.31 103 LEU A CA 1
ATOM 851 C C . LEU A 1 103 ? 6.552 13.384 2.249 1.00 88.31 103 LEU A C 1
ATOM 853 O O . LEU A 1 103 ? 6.036 13.948 3.213 1.00 88.31 103 LEU A O 1
ATOM 857 N N . ARG A 1 104 ? 6.287 13.759 0.988 1.00 78.44 104 ARG A N 1
ATOM 858 C CA . ARG A 1 104 ? 5.316 14.823 0.682 1.00 78.44 104 ARG A CA 1
ATOM 859 C C . ARG A 1 104 ? 3.964 14.508 1.329 1.00 78.44 104 ARG A C 1
ATOM 861 O O . ARG A 1 104 ? 3.389 13.448 1.086 1.00 78.44 104 ARG A O 1
ATOM 868 N N . GLY A 1 105 ? 3.463 15.417 2.162 1.00 65.69 105 GLY A N 1
ATOM 869 C CA . GLY A 1 105 ? 2.114 15.318 2.713 1.00 65.69 105 GLY A CA 1
ATOM 870 C C . GLY A 1 105 ? 1.060 15.451 1.612 1.00 65.69 105 GLY A C 1
ATOM 871 O O . GLY A 1 105 ? 1.321 16.037 0.565 1.00 65.69 105 GLY A O 1
ATOM 872 N N . ASN A 1 106 ? -0.149 14.946 1.861 1.00 60.75 106 ASN A N 1
ATOM 873 C CA . ASN A 1 106 ? -1.309 15.232 1.004 1.00 60.75 106 ASN A CA 1
ATOM 874 C C . ASN A 1 106 ? -1.829 16.678 1.194 1.00 60.75 106 ASN A C 1
ATOM 876 O O . ASN A 1 106 ? -2.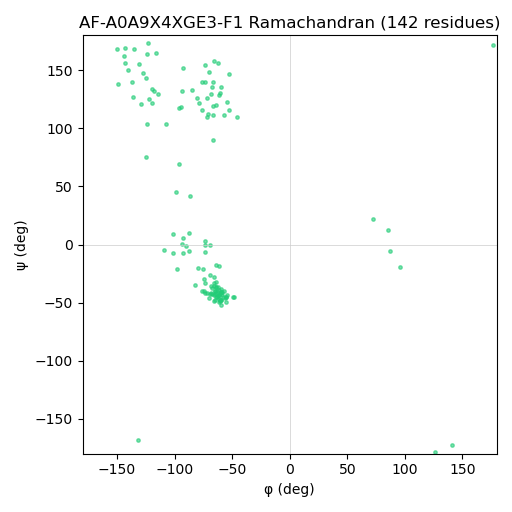825 17.050 0.587 1.00 60.75 106 ASN A O 1
ATOM 880 N N . GLY A 1 107 ? -1.165 17.485 2.032 1.00 52.88 107 GLY A N 1
ATOM 881 C CA . GLY A 1 107 ? -1.621 18.800 2.496 1.00 52.88 107 GLY A CA 1
ATOM 882 C C . GLY A 1 107 ? -1.658 19.909 1.447 1.00 52.88 107 GLY A C 1
ATOM 883 O O . GLY A 1 107 ? -2.065 21.009 1.773 1.00 52.88 107 GLY A O 1
ATOM 884 N N . ASN A 1 108 ? -1.282 19.634 0.198 1.00 54.31 108 ASN A N 1
ATOM 885 C CA . ASN A 1 108 ? -1.395 20.621 -0.874 1.00 54.31 108 ASN A CA 1
ATOM 886 C C . ASN A 1 108 ? -2.719 20.499 -1.641 1.00 54.31 108 ASN A C 1
ATOM 888 O O . ASN A 1 108 ? -2.977 21.332 -2.496 1.00 54.31 108 ASN A O 1
ATOM 892 N N . ASN A 1 109 ? -3.542 19.474 -1.385 1.00 62.56 109 ASN A N 1
ATOM 893 C CA . ASN A 1 109 ? -4.783 19.301 -2.143 1.00 62.56 109 ASN A CA 1
ATOM 894 C C . ASN A 1 109 ? -5.869 20.281 -1.709 1.00 62.56 109 ASN A C 1
ATOM 896 O O . ASN A 1 109 ? -6.531 20.829 -2.569 1.00 62.56 109 ASN A O 1
ATOM 900 N N . GLU A 1 110 ? -6.016 20.554 -0.414 1.00 67.50 110 GLU A N 1
ATOM 901 C CA . GLU A 1 110 ? -7.120 21.381 0.087 1.00 67.50 110 GLU A CA 1
ATOM 902 C C . GLU A 1 110 ? -6.983 22.850 -0.336 1.00 67.50 110 GLU A C 1
ATOM 904 O O . GLU A 1 110 ? -7.940 23.447 -0.813 1.00 67.50 110 GLU A O 1
ATOM 909 N N . GLU A 1 111 ? -5.780 23.429 -0.268 1.00 75.44 111 GLU A N 1
ATOM 910 C CA . GLU A 1 111 ? -5.533 24.789 -0.770 1.00 75.44 111 GLU A CA 1
ATOM 911 C C . GLU A 1 111 ? -5.718 24.887 -2.289 1.00 75.44 111 GLU A C 1
ATOM 913 O O . GLU A 1 111 ? -6.292 25.858 -2.778 1.00 75.44 111 GLU A O 1
ATOM 918 N N . ILE A 1 112 ? -5.270 23.875 -3.042 1.00 79.12 112 ILE A N 1
ATOM 919 C CA . ILE A 1 112 ? -5.437 23.828 -4.500 1.00 79.12 112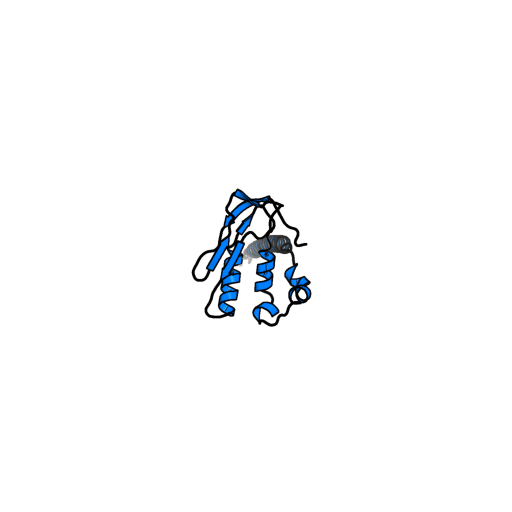 ILE A CA 1
ATOM 920 C C . ILE A 1 112 ? -6.913 23.640 -4.870 1.00 79.12 112 ILE A C 1
ATOM 922 O O . ILE A 1 112 ? -7.388 24.301 -5.787 1.00 79.12 112 ILE A O 1
ATOM 926 N N . GLU A 1 113 ? -7.644 22.785 -4.157 1.00 80.75 113 GLU A N 1
ATOM 927 C CA . GLU A 1 113 ? -9.082 22.558 -4.331 1.00 80.75 113 GLU A CA 1
ATOM 928 C C . GLU A 1 113 ? -9.877 23.824 -3.991 1.00 80.75 113 GLU A C 1
ATOM 930 O O . GLU A 1 113 ? -10.717 24.248 -4.783 1.00 80.75 113 GLU A O 1
ATOM 935 N N . ASN A 1 114 ? -9.555 24.492 -2.881 1.00 86.12 114 ASN A N 1
ATOM 936 C CA . ASN A 1 114 ? -10.162 25.766 -2.497 1.00 86.12 114 ASN A CA 1
ATOM 937 C C . ASN A 1 114 ? -9.877 26.855 -3.536 1.00 86.12 114 ASN A C 1
ATOM 939 O O . ASN A 1 114 ? -10.784 27.581 -3.941 1.00 86.12 114 ASN A O 1
ATOM 943 N N . MET A 1 115 ? -8.634 26.952 -4.013 1.00 90.81 115 MET A N 1
ATOM 944 C CA . MET A 1 115 ? -8.259 27.925 -5.036 1.00 90.81 115 MET A CA 1
ATOM 945 C C . MET A 1 115 ? -8.921 27.618 -6.383 1.00 90.81 115 MET A C 1
ATOM 947 O O . MET A 1 115 ? -9.368 28.544 -7.055 1.00 90.81 115 MET A O 1
ATOM 951 N N . ALA A 1 116 ? -9.056 26.343 -6.755 1.00 91.62 116 ALA A N 1
ATOM 952 C CA . ALA A 1 116 ? -9.789 25.922 -7.945 1.00 91.62 116 ALA A CA 1
ATOM 953 C C . ALA A 1 116 ? -11.284 26.261 -7.838 1.00 91.62 116 ALA A C 1
ATOM 955 O O . ALA A 1 116 ? -11.855 26.784 -8.795 1.00 91.62 116 ALA A O 1
ATOM 956 N N . MET A 1 117 ? -11.905 26.046 -6.670 1.00 93.31 117 MET A N 1
ATOM 957 C CA . MET A 1 117 ? -13.291 26.456 -6.422 1.00 93.31 117 MET A CA 1
ATOM 958 C C . MET A 1 117 ? -13.462 27.972 -6.549 1.00 93.31 117 MET A C 1
ATOM 960 O O . MET A 1 117 ? -14.338 28.421 -7.288 1.00 93.31 117 MET A O 1
ATOM 964 N N . ILE A 1 118 ? -12.601 28.765 -5.902 1.00 95.81 118 ILE A N 1
ATOM 965 C CA . ILE A 1 118 ? -12.636 30.233 -5.990 1.00 95.81 118 ILE A CA 1
ATOM 966 C C . ILE A 1 118 ? -12.454 30.694 -7.441 1.00 95.81 118 ILE A C 1
ATOM 968 O O . ILE A 1 118 ? -13.239 31.508 -7.922 1.00 95.81 118 ILE A O 1
ATOM 972 N N . ALA A 1 119 ? -11.464 30.153 -8.155 1.00 95.56 119 ALA A N 1
ATOM 973 C CA . ALA A 1 119 ? -11.197 30.507 -9.546 1.00 95.56 119 ALA A CA 1
ATOM 974 C C . ALA A 1 119 ? -12.387 30.182 -10.459 1.00 95.56 119 ALA A C 1
ATOM 976 O O . ALA A 1 119 ? -12.778 31.026 -11.259 1.00 95.56 119 ALA A O 1
ATOM 977 N N . SER A 1 120 ? -13.009 29.008 -10.295 1.00 94.69 120 SER A N 1
ATOM 978 C CA . SER A 1 120 ? -14.196 28.621 -11.071 1.00 94.69 120 SER A CA 1
ATOM 979 C C . SER A 1 120 ? -15.391 29.548 -10.829 1.00 94.69 120 SER A C 1
ATOM 981 O O . SER A 1 120 ? -16.125 29.874 -11.758 1.00 94.69 120 SER A O 1
ATOM 983 N N . TYR A 1 121 ? -15.566 30.020 -9.591 1.00 95.56 121 TYR A N 1
ATOM 984 C CA . TYR A 1 121 ? -16.633 30.953 -9.249 1.00 95.56 121 TYR A CA 1
ATOM 985 C C . TYR A 1 121 ? -16.373 32.356 -9.809 1.00 95.56 121 TYR A C 1
ATOM 987 O O . TYR A 1 121 ? -17.290 32.979 -10.338 1.00 95.56 121 TYR A O 1
ATOM 995 N N . ILE A 1 122 ? -15.129 32.843 -9.740 1.00 94.88 122 ILE A N 1
ATOM 996 C CA . ILE A 1 122 ? -14.738 34.121 -10.354 1.00 94.88 122 ILE A CA 1
ATOM 997 C C . ILE A 1 122 ? -14.947 34.069 -11.871 1.00 94.88 122 ILE A C 1
ATOM 999 O O . ILE A 1 122 ? -15.554 34.981 -12.422 1.00 94.88 122 ILE A O 1
ATOM 1003 N N . ASP A 1 123 ? -14.501 32.999 -12.530 1.00 93.88 123 ASP A N 1
ATOM 1004 C CA . ASP A 1 123 ? -14.693 32.791 -13.969 1.00 93.88 123 ASP A CA 1
ATOM 1005 C C . ASP A 1 123 ? -16.184 32.780 -14.349 1.00 93.88 123 ASP A C 1
ATOM 1007 O O . ASP A 1 123 ? -16.606 33.465 -15.280 1.00 93.88 123 ASP A O 1
ATOM 1011 N N . TYR A 1 124 ? -17.020 32.094 -13.563 1.00 93.19 124 TYR A N 1
ATOM 1012 C CA . TYR A 1 124 ? -18.474 32.127 -13.731 1.00 93.19 124 TYR A CA 1
ATOM 1013 C C . TYR A 1 124 ? -19.055 33.547 -13.624 1.00 93.19 124 TYR A C 1
ATOM 1015 O O . TYR A 1 124 ? -19.875 33.934 -14.457 1.00 93.19 124 TYR A O 1
ATOM 1023 N N . LEU A 1 125 ? -18.635 34.338 -12.631 1.00 92.75 125 LEU A N 1
ATOM 1024 C CA . LEU A 1 125 ? -19.101 35.720 -12.471 1.00 92.75 125 LEU A CA 1
ATOM 1025 C C . LEU A 1 125 ? -18.664 36.618 -13.636 1.00 92.75 125 LEU A C 1
ATOM 1027 O O . LEU A 1 125 ? -19.485 37.377 -14.146 1.00 92.75 125 LEU A O 1
ATOM 1031 N N . MET A 1 126 ? -17.417 36.494 -14.094 1.00 89.50 126 MET A N 1
ATOM 1032 C CA . MET A 1 126 ? -16.899 37.256 -15.238 1.00 89.50 126 MET A CA 1
ATOM 1033 C C . MET A 1 126 ? -17.679 36.933 -16.521 1.00 89.50 126 MET A C 1
ATOM 1035 O O . MET A 1 126 ? -18.126 37.836 -17.227 1.00 89.50 126 MET A O 1
ATOM 1039 N N . ASN A 1 127 ? -17.961 35.650 -16.765 1.00 86.38 127 ASN A N 1
ATOM 1040 C CA . ASN A 1 127 ? -18.770 35.207 -17.903 1.00 86.38 127 ASN A CA 1
ATOM 1041 C C . ASN A 1 127 ? -20.241 35.671 -17.816 1.00 86.38 127 ASN A C 1
ATOM 1043 O O . ASN A 1 127 ? -20.903 35.850 -18.841 1.00 86.38 127 ASN A O 1
ATOM 1047 N N . LEU A 1 128 ? -20.789 35.880 -16.613 1.00 81.12 128 LEU A N 1
ATOM 1048 C CA . LEU A 1 128 ? -22.123 36.471 -16.437 1.00 81.12 128 LEU A CA 1
ATOM 1049 C C . LEU A 1 128 ? -22.150 37.978 -16.727 1.00 81.12 128 LEU A C 1
ATOM 1051 O O . LEU A 1 128 ? -23.179 38.488 -17.177 1.00 81.12 128 LEU A O 1
ATOM 1055 N N . GLU A 1 129 ? -21.063 38.694 -16.445 1.00 72.38 129 GLU A N 1
ATOM 1056 C CA . GLU A 1 129 ? -20.941 40.129 -16.714 1.00 72.38 129 GLU A CA 1
ATOM 1057 C C . GLU A 1 129 ? -20.750 40.414 -18.209 1.00 72.38 129 GLU A C 1
ATOM 1059 O O . GLU A 1 129 ? -21.421 41.298 -18.743 1.00 72.38 129 GLU A O 1
ATOM 1064 N N . GLU A 1 130 ? -19.952 39.610 -18.919 1.00 65.25 130 GLU A N 1
ATOM 1065 C CA . GLU A 1 130 ? -19.801 39.725 -20.379 1.00 65.25 130 GLU A CA 1
ATOM 1066 C C . GLU A 1 130 ? -21.133 39.502 -21.118 1.00 65.25 130 GLU A C 1
ATOM 1068 O O . GLU A 1 130 ? -21.498 40.273 -22.012 1.00 65.25 130 GLU A O 1
ATOM 1073 N N . ASN A 1 131 ? -21.924 38.518 -20.677 1.00 59.50 131 ASN A N 1
ATOM 1074 C CA . ASN A 1 131 ? -23.250 38.222 -21.233 1.00 59.50 131 ASN A CA 1
ATOM 1075 C C . ASN A 1 131 ? -24.340 39.244 -20.847 1.00 59.50 131 ASN A C 1
ATOM 1077 O O . ASN A 1 131 ? -25.458 39.169 -21.360 1.00 59.50 131 ASN A O 1
ATOM 1081 N N . LYS A 1 132 ? -24.042 40.205 -19.961 1.00 59.50 132 LYS A N 1
ATOM 1082 C CA . LYS A 1 132 ? -24.942 41.311 -19.583 1.00 59.50 132 LYS A CA 1
ATOM 1083 C C . LYS A 1 132 ? -24.726 42.593 -20.390 1.00 59.50 132 LYS A C 1
ATOM 1085 O O . LYS A 1 132 ? -25.454 43.560 -20.162 1.00 59.50 132 LYS A O 1
ATOM 1090 N N . SER A 1 133 ? -23.782 42.614 -21.334 1.00 49.97 133 SER A N 1
ATOM 1091 C CA . SER A 1 133 ? -23.604 43.731 -22.272 1.00 49.97 133 SER A CA 1
ATOM 1092 C C . SER A 1 133 ? -24.941 44.048 -22.975 1.00 49.97 133 SER A C 1
ATOM 1094 O O . SER A 1 133 ? -25.469 43.188 -23.684 1.00 49.97 133 SER A O 1
ATOM 1096 N N . PRO A 1 134 ? -25.543 45.235 -22.775 1.00 51.44 134 PRO A N 1
ATOM 1097 C CA . PRO A 1 134 ? -26.903 45.499 -23.223 1.00 51.44 134 PRO A CA 1
ATOM 1098 C C . PRO A 1 134 ? -26.966 45.683 -24.742 1.00 51.44 134 PRO A C 1
ATOM 1100 O O . PRO A 1 134 ? -26.125 46.357 -25.338 1.00 51.44 134 PRO A O 1
ATOM 1103 N N . GLN A 1 135 ? -28.016 45.125 -25.355 1.00 57.16 135 GLN A N 1
ATOM 1104 C CA . GLN A 1 135 ? -28.490 45.510 -26.685 1.00 57.16 135 GLN A CA 1
ATOM 1105 C C . GLN A 1 135 ? -28.549 47.041 -26.766 1.00 57.16 135 GLN A C 1
ATOM 1107 O O . GLN A 1 135 ? -29.383 47.671 -26.116 1.00 57.16 135 GLN A O 1
ATOM 1112 N N . LEU A 1 136 ? -27.649 47.639 -27.550 1.00 53.38 136 LEU A N 1
ATOM 1113 C CA . LEU A 1 136 ? -27.740 49.040 -27.947 1.00 53.38 136 LEU A CA 1
ATOM 1114 C C . LEU A 1 136 ? -29.091 49.233 -28.646 1.00 53.38 136 LEU A C 1
ATOM 1116 O O . LEU A 1 136 ? -29.309 48.698 -29.733 1.00 53.38 136 LEU A O 1
ATOM 1120 N N . SER A 1 137 ? -30.013 49.966 -28.020 1.00 58.53 137 SER A N 1
ATOM 1121 C CA . SER A 1 137 ? -31.214 50.435 -28.702 1.00 58.53 137 SER A CA 1
ATOM 1122 C C . SER A 1 137 ? -30.787 51.401 -29.809 1.00 58.53 137 SER A C 1
ATOM 1124 O O . SER A 1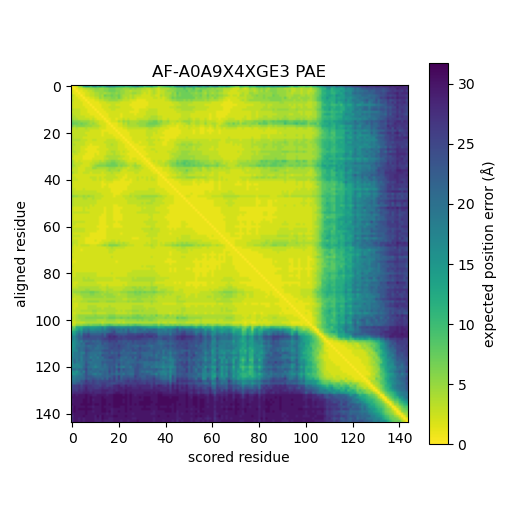 137 ? -30.111 52.401 -29.564 1.00 58.53 137 SER A O 1
ATOM 1126 N N . ASP A 1 138 ? -31.131 51.059 -31.050 1.00 60.88 138 ASP A N 1
ATOM 1127 C CA . ASP A 1 138 ? -30.789 51.817 -32.255 1.00 60.88 138 ASP A CA 1
ATOM 1128 C C . ASP A 1 138 ? -31.518 53.174 -32.236 1.00 60.88 138 ASP A C 1
ATOM 1130 O O . ASP A 1 138 ? -32.656 53.302 -32.680 1.00 60.88 138 ASP A O 1
ATOM 1134 N N . ALA A 1 139 ? -30.885 54.196 -31.657 1.00 63.59 139 ALA A N 1
ATOM 1135 C CA . ALA A 1 139 ? -31.422 55.551 -31.539 1.00 63.59 139 ALA A CA 1
ATOM 1136 C C . ALA A 1 139 ? -31.121 56.407 -32.784 1.00 63.59 139 ALA A C 1
ATOM 1138 O O . ALA A 1 139 ? -30.748 5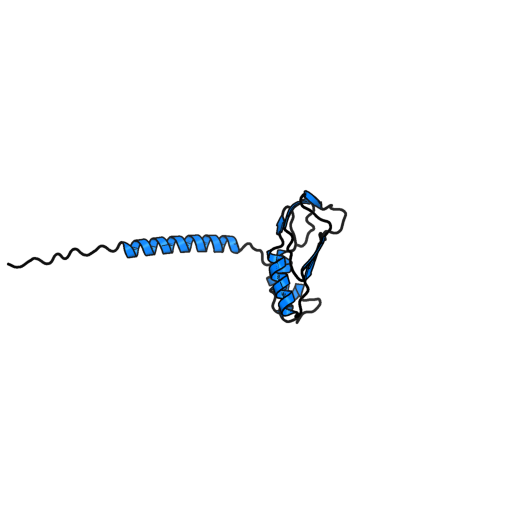7.578 -32.674 1.00 63.59 139 ALA A O 1
ATOM 1139 N N . ARG A 1 140 ? -31.257 55.838 -33.987 1.00 68.31 140 ARG A N 1
ATOM 1140 C CA . ARG A 1 140 ? -31.188 56.622 -35.227 1.00 68.31 140 ARG A CA 1
ATOM 1141 C C . ARG A 1 140 ? -32.523 57.347 -35.452 1.00 68.31 140 ARG A C 1
ATOM 1143 O O . ARG A 1 140 ? -33.558 56.685 -35.532 1.00 68.31 140 ARG A O 1
ATOM 1150 N N . PRO A 1 141 ? -32.545 58.689 -35.559 1.00 62.06 141 PRO A N 1
ATOM 1151 C CA . PRO A 1 141 ? -33.778 59.417 -35.825 1.00 62.06 141 PRO A CA 1
ATOM 1152 C C . PRO A 1 141 ? -34.270 59.114 -37.245 1.00 62.06 141 PRO A C 1
ATOM 1154 O O . PRO A 1 141 ? -33.517 59.217 -38.214 1.00 62.06 141 PRO A O 1
ATOM 1157 N N . ILE A 1 142 ? -35.545 58.745 -37.366 1.00 60.25 142 ILE A N 1
ATOM 1158 C CA . ILE A 1 142 ? -36.215 58.533 -38.651 1.00 60.25 142 ILE A CA 1
ATOM 1159 C C . ILE A 1 142 ? -36.422 59.916 -39.284 1.00 60.25 142 ILE A C 1
ATOM 1161 O O . ILE A 1 142 ? -37.210 60.717 -38.779 1.00 60.25 142 ILE A O 1
ATOM 1165 N N . SER A 1 143 ? -35.684 60.219 -40.353 1.00 59.44 143 SER A N 1
ATOM 1166 C CA . SER A 1 143 ? -35.959 61.394 -41.187 1.00 59.44 143 SER A CA 1
ATOM 1167 C C . SER A 1 143 ? -37.165 61.102 -42.084 1.00 59.44 143 SER A C 1
ATOM 1169 O O . SER A 1 143 ? -37.332 59.974 -42.548 1.00 59.44 143 SER A O 1
ATOM 1171 N N . ARG A 1 144 ? -38.027 62.106 -42.234 1.00 44.94 144 ARG A N 1
ATOM 1172 C CA . ARG A 1 144 ? -39.356 62.044 -42.848 1.00 44.94 144 ARG A CA 1
ATOM 1173 C C . ARG A 1 144 ? -39.298 62.279 -44.352 1.00 44.94 144 ARG A C 1
ATOM 1175 O O . ARG A 1 144 ? -38.461 63.110 -44.764 1.00 44.94 144 ARG A O 1
#

Organism: NCBI:txid154288

Radius of gyration: 26.03 Å; Cα contacts (8 Å, |Δi|>4): 128; chains: 1; bounding box: 59×74×65 Å

Foldseek 3Di:
DPDQWWAFWQDWFADDDDQWDKAFPDDHGDTGDPPDDSDGIDIGGDDPDPLVRLVVLLVRLVRTDTDGTDDCSLLVNQLSVDPCSNVVNDDPCRCVVCVVSSPDDPVVVVVVVVVVVVVVVVVVVVVVVVVPPDDDDPPDDDDD

InterPro domains:
  IPR005482 Biotin carboxylase, C-terminal [PF02785] (1-96)
  IPR005482 Biotin carboxylase, C-terminal [SM00878] (1-96)
  IPR011054 Rudiment single hybrid motif [SSF51246] (1-100)
  IPR011764 Biotin carboxylation domain [PS50979] (1-100)

Mean predicted aligned error: 10.73 Å

Secondary structure (DSSP, 8-state):
------EE--EEE---STTEEEEE---TT-EE-TTS-S--EEEEE--SSHHHHHHHHHHHHHH-EEESS--SHHHHHHHHH-HHHHHT---TTHHHHTHHHHT--STTHHHHHHHHHHHHHHHHHHHHHHTT------------

Sequence (144 aa):
NFMPSPGIIKQLTEPNGIGVRIDSYVYEGYEIPVFYDPMIGKLIVWATTRQYAIERMRRVLYEYKITGLKTNLSYLKRIMHTPDFVKGEYNTLFIEKNSRMLLRGNGNNEEIENMAMIASYIDYLMNLEENKSPQLSDARPISR

Solvent-accessible surface area (backbone atoms only — not comparable to full-atom values): 8904 Å² total; per-residue (Å²): 134,91,70,83,51,61,41,43,28,69,41,68,41,82,59,80,58,91,51,52,48,75,56,63,87,69,54,66,67,38,68,46,62,83,90,55,78,84,76,59,60,47,85,44,65,56,56,98,42,70,68,55,26,47,55,50,45,50,51,40,54,67,55,43,42,70,36,65,49,75,72,63,62,71,42,55,47,37,49,67,68,33,64,46,62,70,73,66,66,68,60,97,58,43,62,71,78,41,37,76,72,48,66,58,69,79,77,63,49,61,61,50,50,51,49,50,52,51,50,54,51,50,51,53,51,51,56,52,54,65,74,59,64,72,81,78,75,84,82,72,81,84,81,131